Protein AF-A0A1Y1ZK91-F1 (afdb_monomer)

Radius of gyration: 21.23 Å; Cα contacts (8 Å, |Δi|>4): 155; chains: 1; bounding box: 39×36×57 Å

Sequence (149 aa):
MVLDCEYLDNILIPFDLIYYNNEDLRHKSYSDRINILNAINFEDFNNKIIKKNITKCSTFSDLQNFIISFNKFDNPSIPNDGIIITNGQSSYYDNIKVYKIKTRNTVDLRFNGRYFYARDHLIKKSTVNLPFSEYKEVCLHHHKHKNFI

Organism: NCBI:txid1754190

Solvent-accessible surface area (backbone atoms only — not comparable to full-atom values): 9348 Å² total; per-residue (Å²): 118,40,70,41,65,48,80,54,98,86,26,35,31,43,80,47,44,45,30,50,95,96,40,79,37,43,79,43,32,40,47,58,31,47,54,55,57,70,70,54,73,50,73,84,47,74,71,41,36,45,85,54,92,79,77,92,61,92,47,70,65,48,48,51,51,53,55,53,52,49,72,74,63,66,62,90,83,67,91,77,85,58,50,79,49,68,46,52,78,32,38,68,81,46,61,90,50,52,45,78,48,60,97,74,77,75,50,81,44,79,54,97,93,41,79,41,82,44,54,99,55,83,84,52,70,91,82,44,103,61,58,73,69,59,47,53,51,53,53,53,53,51,56,61,61,59,75,77,113

Mean predicted aligned error: 11.76 Å

Structure (mmCIF, N/CA/C/O backbone):
data_AF-A0A1Y1ZK91-F1
#
_entry.id   AF-A0A1Y1ZK91-F1
#
loop_
_atom_site.group_PDB
_atom_site.id
_atom_site.type_symbol
_atom_site.label_atom_id
_atom_site.label_alt_id
_atom_site.label_comp_id
_atom_site.label_asym_id
_atom_site.label_entity_id
_atom_site.label_seq_id
_atom_site.pdbx_PDB_ins_code
_atom_site.Cartn_x
_atom_site.Cartn_y
_atom_site.Cartn_z
_atom_site.occupancy
_atom_site.B_iso_or_equiv
_atom_site.auth_seq_id
_atom_site.auth_comp_id
_atom_site.auth_asym_id
_atom_site.auth_atom_id
_atom_site.pdbx_PDB_model_num
ATOM 1 N N . MET A 1 1 ? -15.631 -2.149 9.829 1.00 93.00 1 MET A N 1
ATOM 2 C CA . MET A 1 1 ? -14.298 -1.656 9.428 1.00 93.00 1 MET A CA 1
ATOM 3 C C . MET A 1 1 ? -14.095 -1.965 7.956 1.00 93.00 1 MET A C 1
ATOM 5 O O . MET A 1 1 ? -14.512 -3.036 7.535 1.00 93.00 1 MET A O 1
ATOM 9 N N . VAL A 1 2 ? -13.485 -1.058 7.196 1.00 96.44 2 VAL A N 1
ATOM 10 C CA . VAL A 1 2 ? -13.0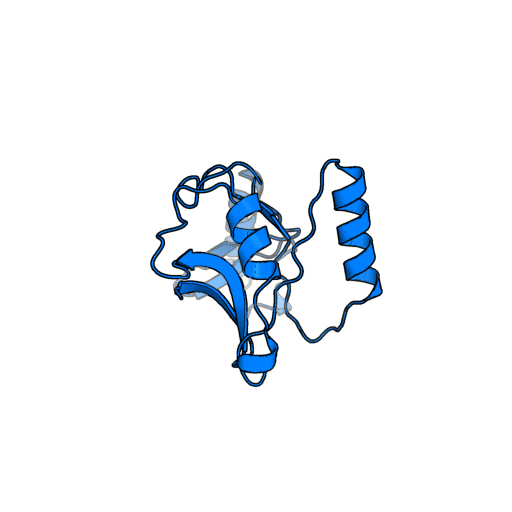95 -1.275 5.795 1.00 96.44 2 VAL A CA 1
ATOM 11 C C . VAL A 1 2 ? -11.611 -0.946 5.662 1.00 96.44 2 VAL A C 1
ATOM 13 O O . VAL A 1 2 ? -11.203 0.168 5.992 1.00 96.44 2 VAL A O 1
ATOM 16 N N . LEU A 1 3 ? -10.825 -1.923 5.217 1.00 96.00 3 LEU A N 1
ATOM 17 C CA . LEU A 1 3 ? -9.374 -1.840 5.049 1.00 96.00 3 LEU A CA 1
ATOM 18 C C . LEU A 1 3 ? -9.019 -1.855 3.563 1.00 96.00 3 LEU A C 1
ATOM 20 O O . LEU A 1 3 ? -9.691 -2.535 2.786 1.00 96.00 3 LEU A O 1
ATOM 24 N N . ASP A 1 4 ? -7.949 -1.155 3.203 1.00 95.38 4 ASP A N 1
ATOM 25 C CA . ASP A 1 4 ? -7.288 -1.319 1.910 1.00 95.38 4 ASP A CA 1
ATOM 26 C C . ASP A 1 4 ? -6.057 -2.212 2.099 1.00 95.38 4 ASP A C 1
ATOM 28 O O . ASP A 1 4 ? -5.215 -1.940 2.963 1.00 95.38 4 ASP A O 1
ATOM 32 N N . CYS A 1 5 ? -5.995 -3.318 1.357 1.00 95.00 5 CYS A N 1
ATOM 33 C CA . CYS A 1 5 ? -5.117 -4.445 1.661 1.00 95.00 5 CYS A CA 1
ATOM 34 C C . CYS A 1 5 ? -4.402 -4.989 0.433 1.00 95.00 5 CYS A C 1
ATOM 36 O O . CYS A 1 5 ? -4.944 -5.064 -0.666 1.00 95.00 5 CYS A O 1
ATOM 38 N N . GLU A 1 6 ? -3.200 -5.493 0.681 1.00 92.75 6 GLU A N 1
ATOM 39 C CA . GLU A 1 6 ? -2.526 -6.440 -0.192 1.00 92.75 6 GLU A CA 1
ATOM 40 C C . GLU A 1 6 ? -2.870 -7.862 0.268 1.00 92.75 6 GLU A C 1
ATOM 42 O O . GLU A 1 6 ? -3.001 -8.111 1.467 1.00 92.75 6 GLU A O 1
ATOM 47 N N . TYR A 1 7 ? -3.055 -8.788 -0.670 1.00 91.88 7 TYR A N 1
ATOM 48 C CA . TYR A 1 7 ? -3.336 -10.190 -0.363 1.00 91.88 7 TYR A CA 1
ATOM 49 C C . TYR A 1 7 ? -2.148 -11.052 -0.773 1.00 91.88 7 TYR A C 1
ATOM 51 O O . TYR A 1 7 ? -1.782 -11.076 -1.948 1.00 91.88 7 TYR A O 1
ATOM 59 N N . LEU A 1 8 ? -1.564 -11.758 0.191 1.00 87.81 8 LEU A N 1
ATOM 60 C CA . LEU A 1 8 ? -0.401 -12.617 -0.010 1.00 87.81 8 LEU A CA 1
ATOM 61 C C . LEU A 1 8 ? -0.562 -13.888 0.824 1.00 87.81 8 LEU A C 1
ATOM 63 O O . LEU A 1 8 ? -0.806 -13.801 2.020 1.00 87.81 8 LEU A O 1
ATOM 67 N N . ASP A 1 9 ? -0.436 -15.060 0.201 1.00 87.38 9 ASP A N 1
ATOM 68 C CA . ASP A 1 9 ? -0.419 -16.366 0.882 1.00 87.38 9 ASP A CA 1
ATOM 69 C C . ASP A 1 9 ? -1.555 -16.583 1.902 1.00 87.38 9 ASP A C 1
ATOM 71 O O . ASP A 1 9 ? -1.353 -17.088 3.004 1.00 87.38 9 ASP A O 1
ATOM 75 N N . ASN A 1 10 ? -2.786 -16.220 1.521 1.00 87.69 10 ASN A N 1
ATOM 76 C CA . ASN A 1 10 ? -3.987 -16.278 2.370 1.00 87.69 10 ASN A CA 1
ATOM 77 C C . ASN A 1 10 ? -3.999 -15.320 3.571 1.00 87.69 10 ASN A C 1
ATOM 79 O O . ASN A 1 10 ? -4.822 -15.472 4.477 1.00 87.69 10 ASN A O 1
ATOM 83 N N . ILE A 1 11 ? -3.136 -14.307 3.549 1.00 90.31 11 ILE A N 1
ATOM 84 C CA . ILE A 1 11 ? -3.025 -13.263 4.562 1.00 90.31 11 ILE A CA 1
ATOM 85 C C . ILE A 1 11 ? -3.355 -11.913 3.921 1.00 90.31 11 ILE A C 1
ATOM 87 O O . ILE A 1 11 ? -2.890 -11.579 2.830 1.00 90.31 11 ILE A O 1
ATOM 91 N N . LEU A 1 12 ? -4.166 -11.116 4.617 1.00 93.56 12 LEU A N 1
ATOM 92 C CA . LEU A 1 12 ? -4.424 -9.722 4.272 1.00 93.56 12 LEU A CA 1
ATOM 93 C C . LEU A 1 12 ? -3.429 -8.815 4.996 1.00 93.56 12 LEU A C 1
ATOM 95 O O . LEU A 1 12 ? -3.280 -8.881 6.215 1.00 93.56 12 LEU A O 1
ATOM 99 N N . ILE A 1 13 ? -2.781 -7.933 4.248 1.00 93.00 13 ILE A N 1
ATOM 100 C CA . ILE A 1 13 ? -1.787 -6.991 4.752 1.00 93.00 13 ILE A CA 1
ATOM 101 C C . ILE A 1 13 ? -2.316 -5.571 4.499 1.00 93.00 13 ILE A C 1
ATOM 103 O O . ILE A 1 13 ? -2.129 -5.039 3.398 1.00 93.00 13 ILE A O 1
ATOM 107 N N . PRO A 1 14 ? -3.019 -4.951 5.468 1.00 95.50 14 PRO A N 1
ATOM 108 C CA . PRO A 1 14 ? -3.595 -3.629 5.285 1.00 95.50 14 PRO A CA 1
ATOM 109 C C . PRO A 1 14 ? -2.520 -2.552 5.222 1.00 95.50 14 PRO A C 1
ATOM 111 O O . PRO A 1 14 ? -1.597 -2.523 6.039 1.00 95.50 14 PRO A O 1
ATOM 114 N N . PHE A 1 15 ? -2.677 -1.641 4.268 1.00 94.62 15 PHE A N 1
ATOM 115 C CA . PHE A 1 15 ? -1.814 -0.475 4.086 1.00 94.62 15 PHE A CA 1
ATOM 116 C C . PHE A 1 15 ? -2.557 0.863 4.191 1.00 94.62 15 PHE A C 1
ATOM 118 O O . PHE A 1 15 ? -1.902 1.907 4.197 1.00 94.62 15 PHE A O 1
ATOM 125 N N . ASP A 1 16 ? -3.890 0.839 4.295 1.00 95.69 16 ASP A N 1
ATOM 126 C CA . ASP A 1 16 ? -4.730 1.997 4.604 1.00 95.69 16 ASP A CA 1
ATOM 127 C C . ASP A 1 16 ? -6.042 1.565 5.299 1.00 95.69 16 ASP A C 1
ATOM 129 O O . ASP A 1 16 ? -6.417 0.388 5.304 1.00 95.69 16 ASP A O 1
ATOM 133 N N . LEU A 1 17 ? -6.749 2.525 5.896 1.00 96.06 17 LEU A N 1
ATOM 134 C CA . LEU A 1 17 ? -7.998 2.337 6.631 1.00 96.06 17 LEU A CA 1
ATOM 135 C C . LEU A 1 17 ? -9.061 3.317 6.121 1.00 96.06 17 LEU A C 1
ATOM 137 O O . LEU A 1 17 ? -8.961 4.524 6.320 1.00 96.06 17 LEU A O 1
ATOM 141 N N . ILE A 1 18 ? -10.112 2.788 5.495 1.00 97.12 18 ILE A N 1
ATOM 142 C CA . ILE A 1 18 ? -11.147 3.576 4.809 1.00 97.12 18 ILE A CA 1
ATOM 143 C C . ILE A 1 18 ? -12.284 3.957 5.761 1.00 97.12 18 ILE A C 1
ATOM 145 O O . ILE A 1 18 ? -12.787 5.077 5.718 1.00 97.12 18 ILE A O 1
ATOM 149 N N . TYR A 1 19 ? -12.707 3.024 6.615 1.00 97.44 19 TYR A N 1
ATOM 150 C CA . TYR A 1 19 ? -13.866 3.206 7.489 1.00 97.44 19 TYR A CA 1
ATOM 151 C C . TYR A 1 19 ? -13.672 2.468 8.809 1.00 97.44 19 TYR A C 1
ATOM 153 O O . TYR A 1 19 ? -13.356 1.271 8.818 1.00 97.44 19 TYR A O 1
ATOM 161 N N . TYR A 1 20 ? -13.918 3.141 9.927 1.00 96.44 20 TYR A N 1
ATOM 162 C CA . TYR A 1 20 ? -13.747 2.574 11.264 1.00 96.44 20 TYR A CA 1
ATOM 163 C C . TYR A 1 20 ? -14.703 3.235 12.256 1.00 96.44 20 TYR A C 1
ATOM 165 O O . TYR A 1 20 ? -14.952 4.427 12.149 1.00 96.44 20 TYR A O 1
ATOM 173 N N . ASN A 1 21 ? -15.255 2.470 13.206 1.00 94.06 21 ASN A N 1
ATOM 174 C CA . ASN A 1 21 ? -16.150 2.975 14.262 1.00 94.06 21 ASN A CA 1
ATOM 175 C C . ASN A 1 21 ? -17.251 3.939 13.783 1.00 94.06 21 ASN A C 1
ATOM 177 O O . ASN A 1 21 ? -17.470 4.998 14.360 1.00 94.06 21 ASN A O 1
ATOM 181 N N . ASN A 1 22 ? -17.966 3.541 12.732 1.00 94.94 22 ASN A N 1
ATOM 182 C CA . ASN A 1 22 ? -19.040 4.314 12.106 1.00 94.94 22 ASN A CA 1
ATOM 183 C C . ASN A 1 22 ? -18.617 5.648 11.453 1.00 94.94 22 ASN A C 1
ATOM 185 O O . ASN A 1 22 ? -19.473 6.455 11.096 1.00 94.94 22 ASN A O 1
ATOM 189 N N . GLU A 1 23 ? -17.318 5.864 11.246 1.00 96.56 23 GLU A N 1
ATOM 190 C CA . GLU A 1 23 ? -16.754 7.061 10.624 1.00 96.56 23 GLU A CA 1
ATOM 191 C C . GLU A 1 23 ? -16.092 6.721 9.277 1.00 96.56 23 GLU A C 1
ATOM 193 O O . GLU A 1 23 ? -15.300 5.780 9.170 1.00 96.56 23 GLU A O 1
ATOM 198 N N . ASP A 1 24 ? -16.399 7.511 8.243 1.00 97.25 24 ASP A N 1
ATOM 199 C CA . ASP A 1 24 ? -15.658 7.509 6.977 1.00 97.25 24 ASP A CA 1
ATOM 200 C C . ASP A 1 24 ? -14.358 8.290 7.148 1.00 97.25 24 ASP A C 1
ATOM 202 O O . ASP A 1 24 ? -14.379 9.495 7.381 1.00 97.25 24 ASP A O 1
ATOM 206 N N . LEU A 1 25 ? -13.221 7.614 7.008 1.00 97.44 25 LEU A N 1
ATOM 207 C CA . LEU A 1 25 ? -11.906 8.178 7.284 1.00 97.44 25 LEU A CA 1
ATOM 208 C C . LEU A 1 25 ? -11.211 8.730 6.038 1.00 97.44 25 LEU A C 1
ATOM 210 O O . LEU A 1 25 ? -10.156 9.348 6.170 1.00 97.44 25 LEU A O 1
ATOM 214 N N . ARG A 1 26 ? -11.781 8.573 4.835 1.00 96.38 26 ARG A N 1
ATOM 215 C CA . ARG A 1 26 ? -11.125 8.940 3.561 1.00 96.38 26 ARG A CA 1
ATOM 216 C C . ARG A 1 26 ? -10.728 10.412 3.457 1.00 96.38 26 ARG A C 1
ATOM 218 O O . ARG A 1 26 ? -9.814 10.748 2.706 1.00 96.38 26 ARG A O 1
ATOM 225 N N . HIS A 1 27 ? -11.404 11.278 4.209 1.00 94.69 27 HIS A N 1
ATOM 226 C CA . HIS A 1 27 ? -11.130 12.711 4.279 1.00 94.69 27 HIS A CA 1
ATOM 227 C C . HIS A 1 27 ? -9.980 13.075 5.238 1.00 94.69 27 HIS A C 1
ATOM 229 O O . HIS A 1 27 ? -9.421 14.163 5.115 1.00 94.69 27 HIS A O 1
ATOM 235 N N . LYS A 1 28 ? -9.618 12.195 6.184 1.00 96.38 28 LYS A N 1
ATOM 236 C CA . LYS A 1 28 ? -8.509 12.426 7.124 1.00 96.38 28 LYS A CA 1
ATOM 237 C C . LYS A 1 28 ? -7.162 12.284 6.431 1.00 96.38 28 LYS A C 1
ATOM 239 O O . LYS A 1 28 ? -7.071 11.675 5.365 1.00 96.38 28 LYS A O 1
ATOM 244 N N . SER A 1 29 ? -6.104 12.795 7.055 1.00 96.50 29 SER A N 1
ATOM 245 C CA . SER A 1 29 ? -4.744 12.619 6.544 1.00 96.50 29 SER A CA 1
ATOM 246 C C . SER A 1 29 ? -4.318 11.146 6.585 1.00 96.50 29 SER A C 1
ATOM 248 O O . SER A 1 29 ? -4.770 10.386 7.443 1.00 96.50 29 SER A O 1
ATOM 250 N N . TYR A 1 30 ? -3.425 10.728 5.684 1.00 96.25 30 TYR A N 1
ATOM 251 C CA . TYR A 1 30 ? -2.859 9.375 5.701 1.00 96.25 30 TYR A CA 1
ATOM 252 C C . TYR A 1 30 ? -2.235 9.051 7.063 1.00 96.25 30 TYR A C 1
ATOM 254 O O . TYR A 1 30 ? -2.454 7.970 7.598 1.00 96.25 30 TYR A O 1
ATOM 262 N N . SER A 1 31 ? -1.540 10.012 7.678 1.00 95.56 31 SER A N 1
ATOM 263 C CA . SER A 1 31 ? -0.956 9.842 9.014 1.00 95.56 31 SER A CA 1
ATOM 264 C C . SER A 1 31 ? -2.014 9.505 10.063 1.00 95.56 31 SER A C 1
ATOM 266 O O . SER A 1 31 ? -1.795 8.601 10.863 1.00 95.56 31 SER A O 1
ATOM 268 N N . ASP A 1 32 ? -3.170 10.175 10.045 1.00 96.62 32 ASP A N 1
ATOM 269 C CA . ASP A 1 32 ? -4.258 9.890 10.987 1.00 96.62 32 ASP A CA 1
ATOM 270 C C . ASP A 1 32 ? -4.834 8.491 10.765 1.00 96.62 32 ASP A C 1
ATOM 272 O O . ASP A 1 32 ? -5.011 7.737 11.723 1.00 96.62 32 ASP A O 1
ATOM 276 N N . ARG A 1 33 ? -5.078 8.110 9.503 1.00 96.44 33 ARG A N 1
ATOM 277 C CA . ARG A 1 33 ? -5.600 6.776 9.158 1.00 96.44 33 ARG A CA 1
ATOM 278 C C . ARG A 1 33 ? -4.635 5.674 9.592 1.00 96.44 33 ARG A C 1
ATOM 280 O O . ARG A 1 33 ? -5.064 4.691 10.193 1.00 96.44 33 ARG A O 1
ATOM 287 N N . ILE A 1 34 ? -3.332 5.868 9.378 1.00 96.19 34 ILE A N 1
ATOM 288 C CA . ILE A 1 34 ? -2.289 4.932 9.815 1.00 96.19 34 ILE A CA 1
ATOM 289 C C . ILE A 1 34 ? -2.143 4.897 11.337 1.00 96.19 34 ILE A C 1
ATOM 291 O O . ILE A 1 34 ? -1.948 3.819 11.894 1.00 96.19 34 ILE A O 1
ATOM 295 N N . ASN A 1 35 ? -2.281 6.023 12.036 1.00 95.62 35 ASN A N 1
ATOM 296 C CA . ASN A 1 35 ? -2.275 6.037 13.500 1.00 95.62 35 ASN A CA 1
ATOM 297 C C . ASN A 1 35 ? -3.433 5.211 14.074 1.00 95.62 35 ASN A C 1
ATOM 299 O O . ASN A 1 35 ? -3.216 4.417 14.988 1.00 95.62 35 ASN A O 1
ATOM 303 N N . ILE A 1 36 ? -4.636 5.341 13.503 1.00 95.69 36 ILE A N 1
ATOM 304 C CA . ILE A 1 36 ? -5.797 4.530 13.894 1.00 95.69 36 ILE A CA 1
ATOM 305 C C . ILE A 1 36 ? -5.543 3.055 13.568 1.00 95.69 36 ILE A C 1
ATOM 307 O 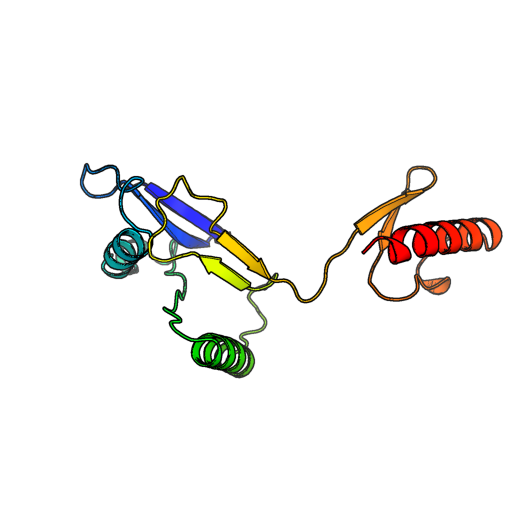O . ILE A 1 36 ? -5.699 2.209 14.443 1.00 95.69 36 ILE A O 1
ATOM 311 N N . LEU A 1 37 ? -5.092 2.743 12.346 1.00 95.19 37 LEU A N 1
ATOM 312 C CA . LEU A 1 37 ? -4.757 1.377 11.928 1.00 95.19 37 LEU A CA 1
ATOM 313 C C . LEU A 1 37 ? -3.731 0.731 12.870 1.00 95.19 37 LEU A C 1
ATOM 315 O O . LEU A 1 37 ? -3.867 -0.430 13.241 1.00 95.19 37 LEU A O 1
ATOM 319 N N . ASN A 1 38 ? -2.722 1.492 13.295 1.00 93.69 38 ASN A N 1
ATOM 320 C CA . ASN A 1 38 ? -1.669 1.025 14.189 1.00 93.69 38 ASN A CA 1
ATOM 321 C C . ASN A 1 38 ? -2.158 0.683 15.599 1.00 93.69 38 ASN A C 1
ATOM 323 O O . ASN A 1 38 ? -1.465 -0.087 16.267 1.00 93.69 38 ASN A O 1
ATOM 327 N N . ALA A 1 39 ? -3.290 1.249 16.024 1.00 93.94 39 ALA A N 1
ATOM 328 C CA . ALA A 1 39 ? -3.904 1.030 17.329 1.00 93.94 39 ALA A CA 1
ATOM 329 C C . ALA A 1 39 ? -4.882 -0.160 17.355 1.00 93.94 39 ALA A C 1
ATOM 331 O O . ALA A 1 39 ? -5.362 -0.526 18.426 1.00 93.94 39 ALA A O 1
ATOM 332 N N . ILE A 1 40 ? -5.189 -0.765 16.203 1.00 93.12 40 ILE A N 1
ATOM 333 C CA . ILE A 1 40 ? -6.045 -1.954 16.123 1.00 93.12 40 ILE A CA 1
ATOM 334 C C . ILE A 1 40 ? -5.296 -3.168 16.687 1.00 93.12 40 ILE A C 1
ATOM 336 O O . ILE A 1 40 ? -4.124 -3.382 16.366 1.00 93.12 40 ILE A O 1
ATOM 340 N N . ASN A 1 41 ? -5.980 -3.987 17.493 1.00 92.75 41 ASN A N 1
ATOM 341 C CA . ASN A 1 41 ? -5.439 -5.265 17.944 1.00 92.75 41 ASN A CA 1
ATOM 342 C C . ASN A 1 41 ? -5.506 -6.298 16.811 1.00 92.75 41 ASN A C 1
ATOM 344 O O . ASN A 1 41 ? -6.574 -6.812 16.485 1.00 92.75 41 ASN A O 1
ATOM 348 N N . PHE A 1 42 ? -4.364 -6.601 16.193 1.00 90.44 42 PHE A N 1
ATOM 349 C CA . PHE A 1 42 ? -4.324 -7.550 15.079 1.00 90.44 42 PHE A CA 1
ATOM 350 C C . PHE A 1 42 ? -4.472 -9.018 15.515 1.00 90.44 42 PHE A C 1
ATOM 352 O O . PHE A 1 42 ? -4.793 -9.867 14.682 1.00 90.44 42 PHE A O 1
ATOM 359 N N . GLU A 1 43 ? -4.289 -9.320 16.803 1.00 90.19 43 GLU A N 1
ATOM 360 C CA . GLU A 1 43 ? -4.453 -10.676 17.342 1.00 90.19 43 GLU A CA 1
ATOM 361 C C . GLU A 1 43 ? -5.899 -11.177 17.203 1.00 90.19 43 GLU A C 1
ATOM 363 O O . GLU A 1 43 ? -6.122 -12.359 16.933 1.00 90.19 43 GLU A O 1
ATOM 368 N N . ASP A 1 44 ? -6.875 -10.264 17.245 1.00 91.62 44 ASP A N 1
ATOM 369 C CA . ASP A 1 44 ? -8.306 -10.568 17.113 1.00 91.62 44 ASP A CA 1
ATOM 370 C C . ASP A 1 44 ? -8.665 -11.179 15.740 1.00 91.62 44 ASP A C 1
ATOM 372 O O . ASP A 1 44 ? -9.729 -11.780 15.573 1.00 91.62 44 ASP A O 1
ATOM 376 N N . PHE A 1 45 ? -7.780 -11.064 14.740 1.00 90.00 45 PHE A N 1
ATOM 377 C CA . PHE A 1 45 ? -8.000 -11.593 13.390 1.00 90.00 45 PHE A CA 1
ATOM 378 C C . PHE A 1 45 ? -7.438 -13.003 13.164 1.00 90.00 45 PHE A C 1
ATOM 380 O O . PHE A 1 45 ? -7.424 -13.465 12.018 1.00 90.00 45 PHE A O 1
ATOM 387 N N . ASN A 1 46 ? -6.989 -13.712 14.209 1.00 89.25 46 ASN A N 1
ATOM 388 C CA . ASN A 1 46 ? -6.492 -15.094 14.115 1.00 89.25 46 ASN A CA 1
ATOM 389 C C . ASN A 1 46 ? -5.445 -15.284 12.996 1.00 89.25 46 ASN A C 1
ATOM 391 O O . ASN A 1 46 ? -5.538 -16.220 12.200 1.00 89.25 46 ASN A O 1
ATOM 395 N N . ASN A 1 47 ? -4.483 -14.361 12.890 1.00 84.69 47 ASN A N 1
ATOM 396 C CA . ASN A 1 47 ? -3.417 -14.344 11.874 1.00 84.69 47 ASN A CA 1
ATOM 397 C C . ASN A 1 47 ? -3.876 -14.232 10.405 1.00 84.69 47 ASN A C 1
ATOM 399 O O . ASN A 1 47 ? -3.045 -14.301 9.503 1.00 84.69 47 ASN A O 1
ATOM 403 N N . LYS A 1 48 ? -5.172 -14.022 10.129 1.00 90.62 48 LYS A N 1
ATOM 404 C CA . LYS A 1 48 ? -5.672 -13.791 8.759 1.00 90.62 48 LYS A CA 1
ATOM 405 C C . LYS A 1 48 ? -5.376 -12.384 8.248 1.00 90.62 48 LYS A C 1
ATOM 407 O O . LYS A 1 48 ? -5.394 -12.152 7.041 1.00 90.62 48 LYS A O 1
ATOM 412 N N . ILE A 1 49 ? -5.138 -11.447 9.164 1.00 92.44 49 ILE A N 1
ATOM 413 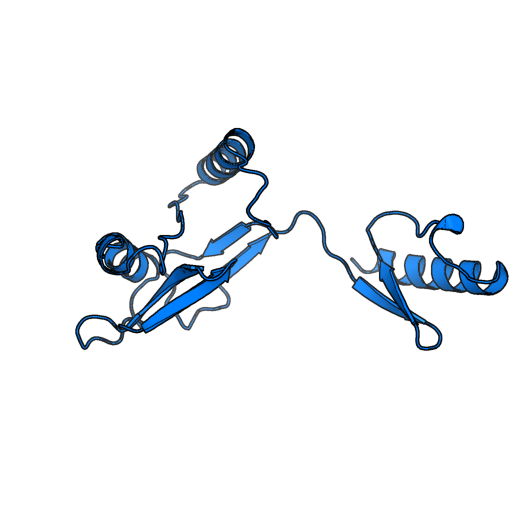C CA . ILE A 1 49 ? -4.758 -10.071 8.862 1.00 92.44 49 ILE A CA 1
ATOM 414 C C . ILE A 1 49 ? -3.475 -9.766 9.631 1.00 92.44 49 ILE A C 1
ATOM 416 O O . ILE A 1 49 ? -3.455 -9.884 10.854 1.00 92.44 49 ILE A O 1
ATOM 420 N N . ILE A 1 50 ? -2.414 -9.376 8.925 1.00 89.56 50 ILE A N 1
ATOM 421 C CA . ILE A 1 50 ? -1.118 -9.035 9.522 1.00 89.56 50 ILE A CA 1
ATOM 422 C C . ILE A 1 50 ? -0.785 -7.583 9.220 1.00 89.56 50 ILE A C 1
ATOM 424 O O . ILE A 1 50 ? -0.810 -7.142 8.075 1.00 89.56 50 ILE A O 1
ATOM 428 N N . LYS A 1 51 ? -0.419 -6.842 10.263 1.00 87.62 51 LYS A N 1
ATOM 429 C CA . LYS A 1 51 ? -0.037 -5.435 10.177 1.00 87.62 51 LYS A CA 1
ATOM 430 C C . LYS A 1 51 ? 1.133 -5.217 9.208 1.00 87.62 51 LYS A C 1
ATOM 432 O O . LYS A 1 51 ? 2.207 -5.792 9.386 1.00 87.62 51 LYS A O 1
ATOM 437 N N . LYS A 1 52 ? 0.959 -4.324 8.226 1.00 89.19 52 LYS A N 1
ATOM 438 C CA . LYS A 1 52 ? 2.062 -3.875 7.365 1.00 89.19 52 LYS A CA 1
ATOM 439 C C . LYS A 1 52 ? 3.048 -3.029 8.168 1.00 89.19 52 LYS A C 1
ATOM 441 O O . LYS A 1 52 ? 2.648 -2.163 8.944 1.00 89.19 52 LYS A O 1
ATOM 446 N N . ASN A 1 53 ? 4.342 -3.241 7.945 1.00 85.62 53 ASN A N 1
ATOM 447 C CA . ASN A 1 53 ? 5.373 -2.386 8.522 1.00 85.62 53 ASN A CA 1
ATOM 448 C C . ASN A 1 53 ? 5.450 -1.062 7.744 1.00 85.62 53 ASN A C 1
ATOM 450 O O . ASN A 1 53 ? 6.074 -0.986 6.686 1.00 85.62 53 ASN A O 1
ATOM 454 N N . ILE A 1 54 ? 4.781 -0.031 8.260 1.00 89.25 54 ILE A N 1
ATOM 455 C CA . ILE A 1 54 ? 4.777 1.324 7.702 1.00 89.25 54 ILE A CA 1
ATOM 456 C C . ILE A 1 54 ? 5.630 2.201 8.614 1.00 89.25 54 ILE A C 1
ATOM 458 O O . ILE A 1 54 ? 5.327 2.362 9.794 1.00 89.25 54 ILE A O 1
ATOM 462 N N . THR A 1 55 ? 6.699 2.776 8.067 1.00 87.69 55 THR A N 1
ATOM 463 C CA . THR A 1 55 ? 7.615 3.647 8.811 1.00 87.69 55 THR A CA 1
ATOM 464 C C . THR A 1 55 ? 7.479 5.086 8.336 1.00 87.69 55 THR A C 1
ATOM 466 O O . THR A 1 55 ? 7.468 5.362 7.138 1.00 87.69 55 THR A O 1
ATOM 469 N N . LYS A 1 56 ? 7.390 6.023 9.284 1.00 89.06 56 LYS A N 1
ATOM 470 C CA . LYS A 1 56 ? 7.451 7.454 8.983 1.00 89.06 56 LYS A CA 1
ATOM 471 C C . LYS A 1 56 ? 8.889 7.829 8.625 1.00 89.06 56 LYS A C 1
ATOM 473 O O . LYS A 1 56 ? 9.781 7.697 9.457 1.00 89.06 56 LYS A O 1
ATOM 478 N N . CYS A 1 57 ? 9.088 8.368 7.428 1.00 87.94 57 CYS A N 1
ATOM 479 C CA . CYS A 1 57 ? 10.359 8.945 6.995 1.00 87.94 57 CYS A CA 1
ATOM 480 C C . CYS A 1 57 ? 10.193 10.461 6.865 1.00 87.94 57 CYS A C 1
ATOM 482 O O . CYS A 1 57 ? 9.291 10.920 6.165 1.00 87.94 57 CYS A O 1
ATOM 484 N N . SER A 1 58 ? 11.036 11.238 7.548 1.00 87.31 58 SER A N 1
ATOM 485 C CA . SER A 1 58 ? 11.016 12.710 7.466 1.00 87.31 58 SER A CA 1
ATOM 486 C C . SER A 1 58 ? 12.155 13.240 6.596 1.00 87.31 58 SER A C 1
ATOM 488 O O . SER A 1 58 ? 12.082 14.353 6.083 1.00 87.31 58 SER A O 1
ATOM 490 N N . THR A 1 59 ? 13.203 12.438 6.417 1.00 85.94 59 THR A N 1
ATOM 491 C CA . THR A 1 59 ? 14.385 12.773 5.628 1.00 85.94 59 THR A CA 1
ATOM 492 C C . THR A 1 59 ? 14.730 11.665 4.637 1.00 85.94 59 THR A C 1
ATOM 494 O O . THR A 1 59 ? 14.298 10.518 4.764 1.00 85.94 59 THR A O 1
ATOM 497 N N . PHE A 1 60 ? 15.565 11.998 3.652 1.00 82.00 60 PHE A N 1
ATOM 498 C CA . PHE A 1 60 ? 16.131 10.999 2.746 1.00 82.00 60 PHE A CA 1
ATOM 499 C C . PHE A 1 60 ? 16.999 9.966 3.486 1.00 82.00 60 PHE A C 1
ATOM 501 O O . PHE A 1 60 ? 16.966 8.788 3.146 1.00 82.00 60 PHE A O 1
ATOM 508 N N . SER A 1 61 ? 17.712 10.382 4.537 1.00 85.88 61 SER A N 1
ATOM 509 C CA . SER A 1 61 ? 18.506 9.473 5.375 1.00 85.88 61 SER A CA 1
ATOM 510 C C . SER A 1 61 ? 17.623 8.424 6.064 1.00 85.88 61 SER A C 1
ATOM 512 O O . SER A 1 61 ? 17.960 7.242 6.069 1.00 85.88 61 SER A O 1
ATOM 514 N N . ASP A 1 62 ? 16.442 8.818 6.557 1.00 85.88 62 ASP A N 1
ATOM 515 C CA . ASP A 1 62 ? 15.477 7.879 7.152 1.00 85.88 62 ASP A CA 1
ATOM 516 C C . ASP A 1 62 ? 15.039 6.815 6.140 1.00 85.88 62 ASP A C 1
ATOM 518 O O . ASP A 1 62 ? 14.975 5.631 6.471 1.00 85.88 62 ASP A O 1
ATOM 522 N N . LEU A 1 63 ? 14.777 7.230 4.895 1.00 82.75 63 LEU A N 1
ATOM 523 C CA . LEU A 1 63 ? 14.425 6.319 3.808 1.00 82.75 63 LEU A CA 1
ATOM 524 C C . LEU A 1 63 ? 15.576 5.349 3.507 1.00 82.75 63 LEU A C 1
ATOM 526 O O . LEU A 1 63 ? 15.346 4.149 3.379 1.00 82.75 63 LEU A O 1
ATOM 530 N N . GLN A 1 64 ? 16.816 5.837 3.427 1.00 82.62 64 GLN A N 1
ATOM 531 C CA . GLN A 1 64 ? 17.983 4.979 3.199 1.00 82.62 64 GLN A CA 1
ATOM 532 C C . GLN A 1 64 ? 18.164 3.958 4.327 1.00 82.62 64 GLN A C 1
ATOM 534 O O . GLN A 1 64 ? 18.363 2.773 4.060 1.00 82.62 64 GLN A O 1
ATOM 539 N N . ASN A 1 65 ? 18.038 4.393 5.581 1.00 83.38 65 ASN A N 1
ATOM 540 C CA . ASN A 1 65 ? 18.157 3.522 6.748 1.00 83.38 65 ASN A CA 1
ATOM 541 C C . ASN A 1 65 ? 17.056 2.454 6.785 1.00 83.38 65 ASN A C 1
ATOM 543 O O . ASN A 1 65 ? 17.344 1.302 7.106 1.00 83.38 65 ASN A O 1
ATOM 547 N N . PHE A 1 66 ? 15.824 2.809 6.406 1.00 81.50 66 PHE A N 1
ATOM 548 C CA . PHE A 1 66 ? 14.714 1.867 6.255 1.00 81.50 66 PHE A CA 1
ATOM 549 C C . PHE A 1 66 ? 15.006 0.802 5.187 1.00 81.50 66 PHE A C 1
ATOM 551 O O . PHE A 1 66 ? 14.828 -0.387 5.424 1.00 81.50 66 PHE A O 1
ATOM 558 N N . ILE A 1 67 ? 15.525 1.196 4.024 1.00 77.44 67 ILE A N 1
ATOM 559 C CA . ILE A 1 67 ? 15.878 0.242 2.959 1.00 77.44 67 ILE A CA 1
ATOM 560 C C . ILE A 1 67 ? 16.996 -0.704 3.415 1.00 77.44 67 ILE A C 1
ATOM 562 O O . ILE A 1 67 ? 16.935 -1.912 3.188 1.00 77.44 67 ILE A O 1
ATOM 566 N N . ILE A 1 68 ? 18.023 -0.164 4.076 1.00 77.44 68 ILE A N 1
ATOM 567 C CA . ILE A 1 68 ? 19.153 -0.950 4.585 1.00 77.44 68 ILE A CA 1
ATOM 568 C C . ILE A 1 68 ? 18.698 -1.930 5.670 1.00 77.44 68 ILE A C 1
ATOM 570 O O . ILE A 1 68 ? 19.212 -3.047 5.722 1.00 77.44 68 ILE A O 1
ATOM 574 N N . SER A 1 69 ? 17.760 -1.536 6.537 1.00 74.56 69 SER A N 1
ATOM 575 C CA . SER A 1 69 ? 17.255 -2.426 7.582 1.00 74.56 69 SER A CA 1
ATOM 576 C C . SER A 1 69 ? 16.467 -3.594 6.992 1.00 74.56 69 SER A C 1
ATOM 578 O O . SER A 1 69 ? 16.685 -4.719 7.428 1.00 74.56 69 SER A O 1
ATOM 580 N N . PHE A 1 70 ? 15.663 -3.378 5.946 1.00 66.88 70 PHE A N 1
ATOM 581 C CA . PHE A 1 70 ? 14.982 -4.466 5.234 1.00 66.88 70 PHE A CA 1
ATOM 582 C C . PHE A 1 70 ? 15.968 -5.470 4.623 1.00 66.88 70 PHE A C 1
ATOM 584 O O . PHE A 1 70 ? 15.862 -6.657 4.910 1.00 66.88 70 PHE A O 1
ATOM 591 N N . ASN A 1 71 ? 17.007 -4.996 3.926 1.00 60.44 71 ASN A N 1
ATOM 592 C CA . ASN A 1 71 ? 18.040 -5.868 3.341 1.00 60.44 71 ASN A CA 1
ATOM 593 C C . ASN A 1 71 ? 18.841 -6.678 4.387 1.00 60.44 71 ASN A C 1
ATOM 595 O O . ASN A 1 71 ? 19.490 -7.662 4.042 1.00 60.44 71 ASN A O 1
ATOM 599 N N . LYS A 1 72 ? 18.854 -6.265 5.665 1.00 51.16 72 LYS A N 1
ATOM 600 C CA . LYS A 1 72 ? 19.511 -7.015 6.755 1.00 51.16 72 LYS A CA 1
ATOM 601 C C . LYS A 1 72 ? 18.626 -8.108 7.359 1.00 51.16 72 LYS A C 1
ATOM 603 O O . LYS A 1 72 ? 19.160 -9.019 7.986 1.00 51.16 72 LYS A O 1
ATOM 608 N N . PHE A 1 73 ? 17.309 -8.003 7.192 1.00 47.16 73 PHE A N 1
ATOM 609 C CA . PHE A 1 73 ? 16.311 -8.916 7.752 1.00 47.16 73 PHE A CA 1
ATOM 610 C C . PHE A 1 73 ? 15.556 -9.696 6.676 1.00 47.16 73 PHE A C 1
ATOM 612 O O . PHE A 1 73 ? 14.507 -10.251 6.997 1.00 47.16 73 PHE A O 1
ATOM 619 N N . ASP A 1 74 ? 16.058 -9.732 5.433 1.00 46.72 74 ASP A N 1
ATOM 620 C CA . ASP A 1 74 ? 15.432 -10.450 4.324 1.00 46.72 74 ASP A CA 1
ATOM 621 C C . ASP A 1 74 ? 15.058 -11.866 4.768 1.00 46.72 74 ASP A C 1
ATOM 623 O O . ASP A 1 74 ? 15.890 -12.768 4.870 1.00 46.72 74 ASP A O 1
ATOM 627 N N . ASN A 1 75 ? 13.769 -12.039 5.053 1.00 50.41 75 ASN A N 1
ATOM 628 C CA . ASN A 1 75 ? 13.123 -13.325 5.057 1.00 50.41 75 ASN A CA 1
ATOM 629 C C . ASN A 1 75 ? 12.772 -13.553 3.582 1.00 50.41 75 ASN A C 1
ATOM 631 O O . ASN A 1 75 ? 11.852 -12.900 3.081 1.00 50.41 75 ASN A O 1
ATOM 635 N N . PRO A 1 76 ? 13.516 -14.397 2.847 1.00 52.78 76 PRO A N 1
ATOM 636 C CA . PRO A 1 76 ? 13.424 -14.519 1.387 1.00 52.78 76 PRO A CA 1
ATOM 637 C C . PRO A 1 76 ? 12.057 -15.016 0.875 1.00 52.78 76 PRO A C 1
ATOM 639 O O . PRO A 1 76 ? 11.896 -15.250 -0.320 1.00 52.78 76 PRO A O 1
ATOM 642 N N . SER A 1 77 ? 11.076 -15.199 1.762 1.00 54.38 77 SER A N 1
ATOM 643 C CA . SER A 1 77 ? 9.752 -15.738 1.476 1.00 54.38 77 SER A CA 1
ATOM 644 C C . SER A 1 77 ? 8.721 -14.710 1.005 1.00 54.38 77 SER A C 1
ATOM 646 O O . SER A 1 77 ? 7.705 -15.131 0.469 1.00 54.38 77 SER A O 1
ATOM 648 N N . ILE A 1 78 ? 8.927 -13.398 1.193 1.00 64.12 78 ILE A N 1
ATOM 649 C CA . ILE A 1 78 ? 7.938 -12.372 0.806 1.00 64.12 78 ILE A CA 1
ATOM 650 C C . ILE A 1 78 ? 8.413 -11.652 -0.465 1.00 64.12 78 ILE A C 1
ATOM 652 O O . ILE A 1 78 ? 9.374 -10.881 -0.399 1.00 64.12 78 ILE A O 1
ATOM 656 N N . PRO A 1 79 ? 7.763 -11.864 -1.626 1.00 68.62 79 PRO A N 1
ATOM 657 C CA . PRO A 1 79 ? 8.107 -11.160 -2.855 1.00 68.62 79 PRO A CA 1
ATOM 658 C C . PRO A 1 79 ? 7.967 -9.644 -2.681 1.00 68.62 79 PRO A C 1
ATOM 660 O O . PRO A 1 79 ? 6.926 -9.154 -2.249 1.00 68.62 79 PRO A O 1
ATOM 663 N N . ASN A 1 80 ? 9.003 -8.890 -3.048 1.00 75.56 80 ASN A N 1
ATOM 664 C CA . ASN A 1 80 ? 8.998 -7.430 -3.012 1.00 75.56 80 ASN A CA 1
ATOM 665 C C . ASN A 1 80 ? 9.176 -6.861 -4.429 1.00 75.56 80 ASN A C 1
ATOM 667 O O . ASN A 1 80 ? 10.090 -7.243 -5.158 1.00 75.56 80 ASN A O 1
ATOM 671 N N . ASP A 1 81 ? 8.298 -5.933 -4.810 1.00 80.25 81 ASP A N 1
ATOM 672 C CA . ASP A 1 81 ? 8.273 -5.273 -6.124 1.00 80.25 81 ASP A CA 1
ATOM 673 C C . ASP A 1 81 ? 8.541 -3.762 -5.988 1.00 80.25 81 ASP A C 1
ATOM 675 O O . ASP A 1 81 ? 7.912 -2.925 -6.643 1.00 80.25 81 ASP A O 1
ATOM 679 N N . GLY A 1 82 ? 9.456 -3.412 -5.081 1.00 85.19 82 GLY A N 1
ATOM 680 C CA . GLY A 1 82 ? 9.871 -2.049 -4.788 1.00 85.19 82 GLY A CA 1
ATOM 681 C C . GLY A 1 82 ? 9.299 -1.468 -3.492 1.00 85.19 82 GLY A C 1
ATOM 682 O O . GLY A 1 82 ? 8.891 -2.176 -2.572 1.00 85.19 82 GLY A O 1
ATOM 683 N N . ILE A 1 83 ? 9.296 -0.137 -3.422 1.00 86.00 83 ILE A N 1
ATOM 684 C CA . ILE A 1 83 ? 8.898 0.642 -2.243 1.00 86.00 83 ILE A CA 1
ATOM 685 C C . ILE A 1 83 ? 7.722 1.540 -2.611 1.00 86.00 83 ILE A C 1
ATOM 687 O O . ILE A 1 83 ? 7.706 2.136 -3.690 1.00 86.00 83 ILE A O 1
ATOM 691 N N . ILE A 1 84 ? 6.763 1.656 -1.695 1.00 90.31 84 ILE A N 1
ATOM 692 C CA . ILE A 1 84 ? 5.663 2.618 -1.777 1.00 90.31 84 ILE A CA 1
ATOM 693 C C . ILE A 1 84 ? 5.927 3.750 -0.785 1.00 90.31 84 ILE A C 1
ATOM 695 O O . ILE A 1 84 ? 6.202 3.494 0.386 1.00 90.31 84 ILE A O 1
ATOM 699 N N . ILE A 1 85 ? 5.840 4.993 -1.256 1.00 90.00 85 ILE A N 1
ATOM 700 C CA . ILE A 1 85 ? 5.961 6.207 -0.445 1.00 90.00 85 ILE A CA 1
ATOM 701 C C . ILE A 1 85 ? 4.654 6.980 -0.565 1.00 90.00 85 ILE A C 1
ATOM 703 O O . ILE A 1 85 ? 4.270 7.389 -1.659 1.00 90.00 85 ILE A O 1
ATOM 707 N N . THR A 1 86 ? 4.005 7.221 0.568 1.00 92.31 86 THR A N 1
ATOM 708 C CA . THR A 1 86 ? 2.744 7.965 0.637 1.00 92.31 86 THR A CA 1
ATOM 709 C C . THR A 1 86 ? 2.942 9.234 1.449 1.00 92.31 86 THR A C 1
ATOM 711 O O . THR A 1 86 ? 3.549 9.212 2.522 1.00 92.31 86 THR A O 1
ATOM 714 N N . ASN A 1 87 ? 2.427 10.360 0.956 1.00 92.56 87 ASN A N 1
ATOM 715 C CA . ASN A 1 87 ? 2.459 11.610 1.707 1.00 92.56 87 ASN A CA 1
ATOM 716 C C . ASN A 1 87 ? 1.557 11.523 2.950 1.00 92.56 87 ASN A C 1
ATOM 718 O O . ASN A 1 87 ? 0.345 11.370 2.844 1.00 92.56 87 ASN A O 1
ATOM 722 N N . GLY A 1 88 ? 2.134 11.713 4.137 1.00 92.56 88 GLY A N 1
ATOM 723 C CA . GLY A 1 88 ? 1.402 11.650 5.402 1.00 92.56 88 GLY A CA 1
ATOM 724 C C . GLY A 1 88 ? 0.234 12.638 5.540 1.00 92.56 88 GLY A C 1
ATOM 725 O O . GLY A 1 88 ? -0.638 12.401 6.369 1.00 92.56 88 GLY A O 1
ATOM 726 N N . GLN A 1 89 ? 0.198 13.719 4.759 1.00 94.38 89 GLN A N 1
ATOM 727 C CA . GLN A 1 89 ? -0.864 14.735 4.783 1.00 94.38 89 GLN A CA 1
ATOM 728 C C . GLN A 1 89 ? -1.944 14.508 3.716 1.00 94.38 89 GLN A C 1
ATOM 730 O O . GLN A 1 89 ? -2.885 15.291 3.619 1.00 94.38 89 GLN A O 1
ATOM 735 N N . SER A 1 90 ? -1.814 13.479 2.874 1.00 93.81 90 SER A N 1
ATOM 736 C CA . SER A 1 90 ? -2.756 13.249 1.781 1.00 93.81 90 SER A CA 1
ATOM 737 C C . SER A 1 90 ? -4.061 12.620 2.270 1.00 93.81 90 SER A C 1
ATOM 739 O O . SER A 1 90 ? -4.068 11.749 3.146 1.00 93.81 90 SER A O 1
ATOM 741 N N . SER A 1 91 ? -5.179 13.024 1.671 1.00 95.06 91 SER A N 1
ATOM 742 C CA . SER A 1 91 ? -6.437 12.283 1.816 1.00 95.06 91 SER A CA 1
ATOM 743 C C . SER A 1 91 ? -6.351 10.934 1.084 1.00 95.06 91 SER A C 1
ATOM 745 O O . SER A 1 91 ? -5.365 10.655 0.396 1.00 95.06 91 SER A O 1
ATOM 747 N N . TYR A 1 92 ? -7.361 10.074 1.225 1.00 93.44 92 TYR A N 1
ATOM 748 C CA . TYR A 1 92 ? -7.411 8.807 0.481 1.00 93.44 92 TYR A CA 1
ATOM 749 C C . TYR A 1 92 ? -7.592 9.025 -1.032 1.00 93.44 92 TYR A C 1
ATOM 751 O O . TYR A 1 92 ? -7.187 8.195 -1.833 1.00 93.44 92 TYR A O 1
ATOM 759 N N . TYR A 1 93 ? -8.163 10.162 -1.439 1.00 91.19 93 TYR A N 1
ATOM 760 C CA . TYR A 1 93 ? -8.421 10.477 -2.848 1.00 91.19 93 TYR A CA 1
ATOM 761 C C . TYR A 1 93 ? -7.194 11.041 -3.587 1.00 91.19 93 TYR A C 1
ATOM 763 O O . TYR A 1 93 ? -7.181 11.114 -4.816 1.00 91.19 93 TYR A O 1
ATOM 771 N N . ASP A 1 94 ? -6.151 11.436 -2.855 1.00 88.38 94 ASP A N 1
ATOM 772 C CA . ASP A 1 94 ? -4.964 12.119 -3.378 1.00 88.38 94 ASP A CA 1
ATOM 773 C C . ASP A 1 94 ? -3.931 11.143 -3.983 1.00 88.38 94 ASP A C 1
ATOM 775 O O . ASP A 1 94 ? -2.754 11.139 -3.610 1.00 88.38 94 ASP A O 1
ATOM 779 N N . ASN A 1 95 ? -4.340 10.332 -4.962 1.00 75.31 95 ASN A N 1
ATOM 780 C CA . ASN A 1 95 ? -3.490 9.293 -5.566 1.00 75.31 95 ASN A CA 1
ATOM 781 C C . ASN A 1 95 ? -2.190 9.832 -6.195 1.00 75.31 95 ASN A C 1
ATOM 783 O O . ASN A 1 95 ? -1.201 9.112 -6.292 1.00 75.31 95 ASN A O 1
ATOM 787 N N . ILE A 1 96 ? -2.153 11.114 -6.578 1.00 78.50 96 ILE A N 1
ATOM 788 C CA . ILE A 1 96 ? -0.955 11.778 -7.124 1.00 78.50 96 ILE A CA 1
ATOM 789 C C . ILE A 1 96 ? 0.180 11.949 -6.097 1.00 78.50 96 ILE A C 1
ATOM 791 O O . ILE A 1 96 ? 1.296 12.301 -6.473 1.00 78.50 96 ILE A O 1
ATOM 795 N N . LYS A 1 97 ? -0.097 11.731 -4.804 1.00 85.25 97 LYS A N 1
ATOM 796 C CA . LYS A 1 97 ? 0.872 11.826 -3.699 1.00 85.25 97 LYS A CA 1
ATOM 797 C C . LYS A 1 97 ? 1.338 10.451 -3.198 1.00 85.25 97 LYS A C 1
ATOM 799 O O . LYS A 1 97 ? 1.903 10.356 -2.104 1.00 85.25 97 LYS A O 1
ATOM 804 N N . VAL A 1 98 ? 1.082 9.406 -3.985 1.00 87.94 98 VAL A N 1
ATOM 805 C CA . VAL A 1 98 ? 1.552 8.039 -3.760 1.00 87.94 98 VAL A CA 1
ATOM 806 C C . VAL A 1 98 ? 2.570 7.703 -4.843 1.00 87.94 98 VAL A C 1
ATOM 808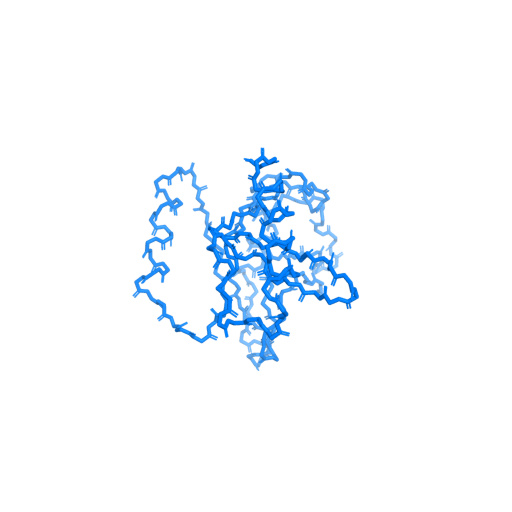 O O . VAL A 1 98 ? 2.279 7.778 -6.034 1.00 87.94 98 VAL A O 1
ATOM 811 N N . TYR A 1 99 ? 3.773 7.324 -4.431 1.00 88.06 99 TYR A N 1
ATOM 812 C CA . TYR A 1 99 ? 4.882 7.025 -5.328 1.00 88.06 99 TYR A CA 1
ATOM 813 C C . TYR A 1 99 ? 5.289 5.567 -5.180 1.00 88.06 99 TYR A C 1
ATOM 815 O O . TYR A 1 99 ? 5.458 5.074 -4.066 1.00 88.06 99 TYR A O 1
ATOM 823 N N . LYS A 1 100 ? 5.496 4.887 -6.309 1.00 89.50 100 LYS A N 1
ATOM 824 C CA . LYS A 1 100 ? 6.083 3.547 -6.358 1.00 89.50 100 LYS A CA 1
ATOM 825 C C . LYS A 1 100 ? 7.467 3.625 -6.981 1.00 89.50 100 LYS A C 1
ATOM 827 O O . LYS A 1 100 ? 7.611 4.089 -8.108 1.00 89.50 100 LYS A O 1
ATOM 832 N N . ILE A 1 101 ? 8.471 3.141 -6.262 1.00 83.31 101 ILE A N 1
ATOM 833 C CA . ILE A 1 101 ? 9.856 3.081 -6.730 1.00 83.31 101 ILE A CA 1
ATOM 834 C C . ILE A 1 101 ? 10.222 1.621 -6.954 1.00 83.31 101 ILE A C 1
ATOM 836 O O . ILE A 1 101 ? 10.120 0.814 -6.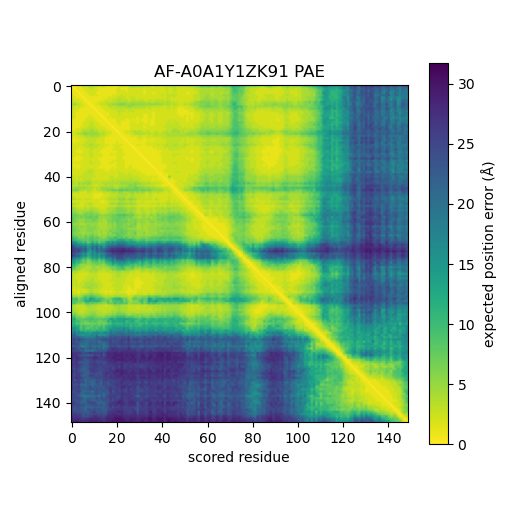034 1.00 83.31 101 ILE A O 1
ATOM 840 N N . LYS A 1 102 ? 10.683 1.294 -8.164 1.00 80.44 102 LYS A N 1
ATOM 841 C CA . LYS A 1 102 ? 11.194 -0.029 -8.539 1.00 80.44 102 LYS A CA 1
ATOM 842 C C . LYS A 1 102 ? 12.627 0.077 -9.030 1.00 80.44 102 LYS A C 1
ATOM 844 O O . LYS A 1 102 ? 12.975 1.032 -9.714 1.00 80.44 102 LYS A O 1
ATOM 849 N N . THR A 1 103 ? 13.432 -0.939 -8.743 1.00 72.38 103 THR A N 1
ATOM 850 C CA . THR A 1 103 ? 14.792 -1.051 -9.294 1.00 72.38 103 THR A CA 1
ATOM 851 C C . THR A 1 103 ? 14.805 -1.617 -10.712 1.00 72.38 103 THR A C 1
ATOM 853 O O . THR A 1 103 ? 15.770 -1.402 -11.439 1.00 72.38 103 THR A O 1
ATOM 856 N N . ARG A 1 104 ? 13.758 -2.352 -11.108 1.00 69.38 104 ARG A N 1
ATOM 857 C CA . ARG A 1 104 ? 13.623 -2.972 -12.430 1.00 69.38 104 ARG A CA 1
ATOM 858 C C . ARG A 1 104 ? 12.199 -2.813 -12.937 1.00 69.38 104 ARG A C 1
ATOM 860 O O . ARG A 1 104 ? 11.250 -3.121 -12.219 1.00 69.38 104 ARG A O 1
ATOM 867 N N . ASN A 1 105 ? 12.070 -2.383 -14.186 1.00 70.69 105 ASN A N 1
ATOM 868 C CA . ASN A 1 105 ? 10.815 -2.406 -14.925 1.00 70.69 105 ASN A CA 1
ATOM 869 C C . ASN A 1 105 ? 10.950 -3.378 -16.097 1.00 70.69 105 ASN A C 1
ATOM 871 O O . ASN A 1 105 ? 12.037 -3.582 -16.630 1.00 70.69 105 ASN A O 1
ATOM 875 N N . THR A 1 106 ? 9.844 -3.998 -16.482 1.00 66.88 106 THR A N 1
ATOM 876 C CA . THR A 1 106 ? 9.792 -4.932 -17.607 1.00 66.88 106 THR A CA 1
ATOM 877 C C . THR A 1 106 ? 8.729 -4.479 -18.584 1.00 66.88 106 THR A C 1
ATOM 879 O O . THR A 1 106 ? 7.692 -3.962 -18.172 1.00 66.88 106 THR A O 1
ATOM 882 N N . VAL A 1 107 ? 8.976 -4.708 -19.869 1.00 64.88 107 VAL A N 1
ATOM 883 C CA . VAL A 1 107 ? 8.000 -4.461 -20.931 1.00 64.88 107 VAL A CA 1
ATOM 884 C C . VAL A 1 107 ? 7.728 -5.773 -21.653 1.00 64.88 107 VAL A C 1
ATOM 886 O O . VAL A 1 107 ? 8.662 -6.498 -22.009 1.00 64.88 107 VAL A O 1
ATOM 889 N N . ASP A 1 108 ? 6.451 -6.062 -21.885 1.00 65.44 108 ASP A N 1
ATOM 890 C CA . ASP A 1 108 ? 6.039 -7.187 -22.715 1.00 65.44 108 ASP A CA 1
ATOM 891 C C . ASP A 1 108 ? 6.052 -6.756 -24.183 1.00 65.44 108 ASP A C 1
ATOM 893 O O . ASP A 1 108 ? 5.290 -5.885 -24.607 1.00 65.44 108 ASP A O 1
ATOM 897 N N . LEU A 1 109 ? 6.928 -7.365 -24.981 1.00 65.62 109 LEU A N 1
ATOM 898 C CA . LEU A 1 109 ? 6.990 -7.122 -26.420 1.00 65.62 109 LEU A CA 1
ATOM 899 C C . LEU A 1 109 ? 6.221 -8.217 -27.157 1.00 65.62 109 LEU A C 1
ATOM 901 O O . LEU A 1 109 ? 6.548 -9.400 -27.043 1.00 65.62 109 LEU A O 1
ATOM 905 N N . ARG A 1 110 ? 5.212 -7.829 -27.945 1.00 57.62 110 ARG A N 1
ATOM 906 C CA . ARG A 1 110 ? 4.491 -8.748 -28.834 1.00 57.62 110 ARG A CA 1
ATOM 907 C C . ARG A 1 110 ? 5.185 -8.812 -30.193 1.00 57.62 110 ARG A C 1
ATOM 909 O O . ARG A 1 110 ? 5.286 -7.799 -30.876 1.00 57.62 110 ARG A O 1
ATOM 916 N N . PHE A 1 111 ? 5.588 -10.005 -30.620 1.00 61.72 111 PHE A N 1
ATOM 917 C CA . PHE A 1 111 ? 6.143 -10.247 -31.955 1.00 61.72 111 PHE A CA 1
ATOM 918 C C . PHE A 1 111 ? 5.563 -11.538 -32.544 1.00 61.72 111 PHE A C 1
ATOM 920 O O . PHE A 1 111 ? 5.623 -12.591 -31.910 1.00 61.72 111 PHE A O 1
ATOM 927 N N . ASN A 1 112 ? 4.943 -11.450 -33.728 1.00 63.00 112 ASN A N 1
ATOM 928 C CA . ASN A 1 112 ? 4.288 -12.568 -34.430 1.00 63.00 112 ASN A CA 1
ATOM 929 C C . ASN A 1 112 ? 3.382 -13.442 -33.536 1.00 63.00 112 ASN A C 1
ATOM 931 O O . ASN A 1 112 ? 3.412 -14.668 -33.588 1.00 63.00 112 ASN A O 1
ATOM 935 N N . GLY A 1 113 ? 2.583 -12.805 -32.672 1.00 62.09 113 GLY A N 1
ATOM 936 C CA . GLY A 1 113 ? 1.660 -13.504 -31.767 1.00 62.09 113 GLY A CA 1
ATOM 937 C C . GLY A 1 113 ? 2.299 -14.104 -30.507 1.00 62.09 113 GLY A C 1
ATOM 938 O O . GLY A 1 113 ? 1.586 -14.717 -29.720 1.00 62.09 113 GLY A O 1
ATOM 939 N N . ARG A 1 114 ? 3.605 -13.908 -30.282 1.00 54.25 114 ARG A N 1
ATOM 940 C CA . ARG A 1 114 ? 4.336 -14.355 -29.084 1.00 54.2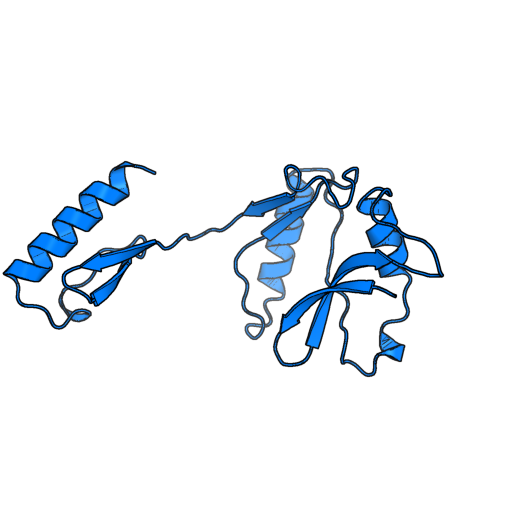5 114 ARG A CA 1
ATOM 941 C C . ARG A 1 114 ? 4.695 -13.163 -28.194 1.00 54.25 114 ARG A C 1
ATOM 943 O O . ARG A 1 114 ? 4.967 -12.079 -28.710 1.00 54.25 114 ARG A O 1
ATOM 950 N N . TYR A 1 115 ? 4.704 -13.371 -26.878 1.00 54.94 115 TYR A N 1
ATOM 951 C CA . TYR A 1 115 ? 5.095 -12.370 -25.881 1.00 54.94 115 TYR A CA 1
ATOM 952 C C . TYR A 1 115 ? 6.528 -12.634 -25.415 1.00 54.94 115 TYR A C 1
ATOM 954 O O . TYR A 1 115 ? 6.869 -13.760 -25.052 1.00 54.94 115 TYR A O 1
ATOM 962 N N . PHE A 1 116 ? 7.367 -11.603 -25.442 1.00 57.94 116 PHE A N 1
ATOM 963 C CA . PHE A 1 116 ? 8.756 -11.658 -25.004 1.00 57.94 116 PHE A CA 1
ATOM 964 C C . PHE A 1 116 ? 8.957 -10.718 -23.820 1.00 57.94 116 PHE A C 1
ATOM 966 O O . PHE A 1 116 ? 8.671 -9.525 -23.919 1.00 57.94 116 PHE A O 1
ATOM 973 N N . TYR A 1 117 ? 9.504 -11.251 -22.727 1.00 54.22 117 TYR A N 1
ATOM 974 C CA . TYR A 1 117 ? 9.948 -10.448 -21.592 1.00 54.22 117 TYR A CA 1
ATOM 975 C C . TYR A 1 117 ? 11.205 -9.665 -21.977 1.00 54.22 117 TYR A C 1
ATOM 977 O O . TYR A 1 117 ? 12.302 -10.231 -22.035 1.00 54.22 117 TYR A O 1
ATOM 985 N N . ALA A 1 118 ? 11.069 -8.362 -22.217 1.00 53.81 118 ALA A N 1
ATOM 986 C CA . ALA A 1 118 ? 12.219 -7.476 -22.312 1.00 53.81 118 ALA A CA 1
ATOM 987 C C . ALA A 1 118 ? 12.722 -7.190 -20.889 1.00 53.81 118 ALA A C 1
ATOM 989 O O . ALA A 1 118 ? 12.203 -6.321 -20.188 1.00 53.81 118 ALA A O 1
ATOM 990 N N . ARG A 1 119 ? 13.698 -7.977 -20.420 1.00 51.81 119 ARG A N 1
ATOM 991 C CA . ARG A 1 119 ? 14.546 -7.569 -19.287 1.00 51.81 119 ARG A CA 1
ATOM 992 C C . ARG A 1 119 ? 15.548 -6.522 -19.789 1.00 51.81 119 ARG A C 1
ATOM 994 O O . ARG A 1 119 ? 15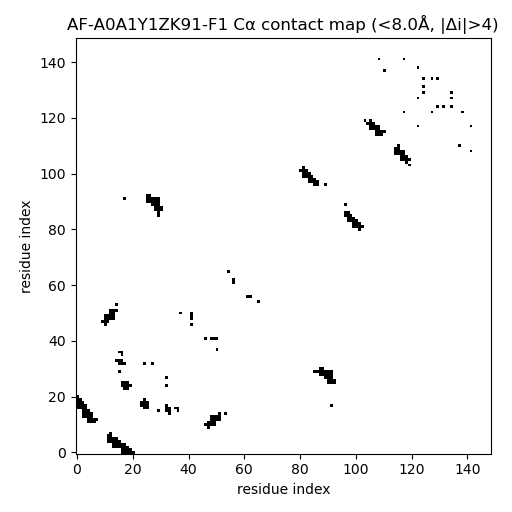.910 -6.545 -20.958 1.00 51.81 119 ARG A O 1
ATOM 1001 N N . ASP A 1 120 ? 16.111 -5.711 -18.892 1.00 48.91 120 ASP A N 1
ATOM 1002 C CA . ASP A 1 120 ? 17.227 -4.782 -19.184 1.00 48.91 120 ASP A CA 1
ATOM 1003 C C . ASP A 1 120 ? 18.481 -5.446 -19.803 1.00 48.91 120 ASP A C 1
ATOM 1005 O O . ASP A 1 120 ? 19.418 -4.771 -20.248 1.00 48.91 120 ASP A O 1
ATOM 1009 N N . HIS A 1 121 ? 18.512 -6.780 -19.849 1.00 53.53 121 HIS A N 1
ATOM 1010 C CA . HIS A 1 121 ? 19.572 -7.581 -20.438 1.00 53.53 121 HIS A CA 1
ATOM 1011 C C . HIS A 1 121 ? 19.192 -8.113 -21.819 1.00 53.53 121 HIS A C 1
ATOM 1013 O O . HIS A 1 121 ? 18.048 -8.474 -22.079 1.00 53.53 121 HIS A O 1
ATOM 1019 N N . LEU A 1 122 ? 20.209 -8.219 -22.678 1.00 58.59 122 LEU A N 1
ATOM 1020 C CA . LEU A 1 122 ? 20.140 -8.809 -24.013 1.00 58.59 122 LEU A CA 1
ATOM 1021 C C . LEU A 1 122 ? 19.292 -10.100 -24.008 1.00 58.59 122 LEU A C 1
ATOM 1023 O O . LEU A 1 122 ? 19.617 -11.042 -23.279 1.00 58.59 122 LEU A O 1
ATOM 1027 N N . ILE A 1 123 ? 18.236 -10.164 -24.830 1.00 62.56 123 ILE A N 1
ATOM 1028 C CA . ILE A 1 123 ? 17.497 -11.412 -25.084 1.00 62.56 123 ILE A CA 1
ATOM 1029 C C . ILE A 1 123 ? 18.513 -12.404 -25.649 1.00 62.56 123 ILE A C 1
ATOM 1031 O O . ILE A 1 123 ? 19.034 -12.170 -26.731 1.00 62.56 123 ILE A O 1
ATOM 1035 N N . LYS A 1 124 ? 18.849 -13.484 -24.935 1.00 67.12 124 LYS A N 1
ATOM 1036 C CA . LYS A 1 124 ? 19.832 -14.462 -25.424 1.00 67.12 124 LYS A CA 1
ATOM 1037 C C . LYS A 1 124 ? 19.186 -15.346 -26.493 1.00 67.12 124 LYS A C 1
ATOM 1039 O O . LYS A 1 124 ? 18.099 -15.876 -26.285 1.00 67.12 124 LYS A O 1
ATOM 1044 N N . LYS A 1 125 ? 19.872 -15.601 -27.613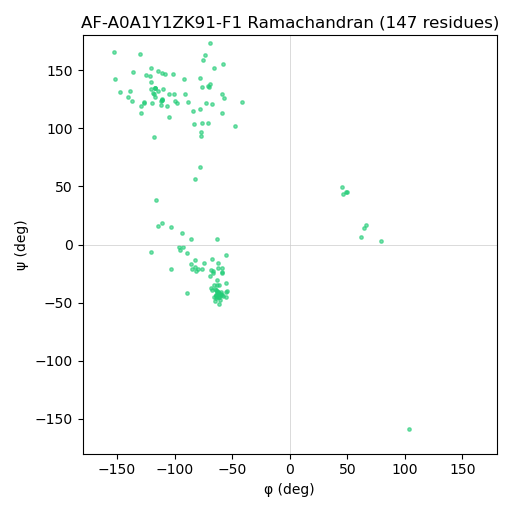 1.00 65.62 125 LYS A N 1
ATOM 1045 C CA . LYS A 1 125 ? 19.375 -16.524 -28.656 1.00 65.62 125 LYS A CA 1
ATOM 1046 C C . LYS A 1 125 ? 19.053 -17.920 -28.111 1.00 65.62 125 LYS A C 1
ATOM 1048 O O . LYS A 1 125 ? 18.119 -18.555 -28.590 1.00 65.62 125 LYS A O 1
ATOM 1053 N N . SER A 1 126 ? 19.810 -18.377 -27.113 1.00 74.06 126 SER A N 1
ATOM 1054 C CA . SER A 1 126 ? 19.612 -19.672 -26.455 1.00 74.06 126 SER A CA 1
ATOM 1055 C C . SER A 1 126 ? 18.326 -19.753 -25.630 1.00 74.06 126 SER A C 1
ATOM 1057 O O . SER A 1 126 ? 17.838 -20.851 -25.397 1.00 74.06 126 SER A O 1
ATOM 1059 N N . THR A 1 127 ? 17.753 -18.619 -25.211 1.00 66.19 127 THR A N 1
ATOM 1060 C CA . THR A 1 127 ? 16.503 -18.581 -24.436 1.00 66.19 127 THR A CA 1
ATOM 1061 C C . THR A 1 127 ? 15.261 -18.441 -25.316 1.00 66.19 127 THR A C 1
ATOM 1063 O O . THR A 1 127 ? 14.152 -18.426 -24.796 1.00 66.19 127 THR A O 1
ATOM 1066 N N . VAL A 1 128 ? 15.423 -18.326 -26.641 1.00 67.62 128 VAL A N 1
ATOM 1067 C CA . VAL A 1 128 ? 14.313 -18.177 -27.594 1.00 67.62 128 VAL A CA 1
ATOM 1068 C C . VAL A 1 128 ? 14.425 -19.187 -28.736 1.00 67.62 128 VAL A C 1
ATOM 1070 O O . VAL A 1 128 ? 15.375 -19.169 -29.526 1.00 67.62 128 VAL A O 1
ATOM 1073 N N . ASN A 1 129 ? 13.419 -20.057 -28.861 1.00 76.38 129 ASN A N 1
ATOM 1074 C CA . ASN A 1 129 ? 13.319 -21.032 -29.949 1.00 76.38 129 ASN A CA 1
ATOM 1075 C C . ASN A 1 129 ? 12.824 -20.363 -31.250 1.00 76.38 129 ASN A C 1
ATOM 1077 O O . ASN A 1 129 ? 11.694 -20.561 -31.691 1.00 76.38 129 ASN A O 1
ATOM 1081 N N . LEU A 1 130 ? 13.662 -19.485 -31.804 1.00 77.88 130 LEU A N 1
ATOM 1082 C CA . LEU A 1 130 ? 13.420 -18.717 -33.031 1.00 77.88 130 LEU A CA 1
ATOM 1083 C C . LEU A 1 130 ? 14.490 -19.016 -34.094 1.00 77.88 130 LEU A C 1
ATOM 1085 O O . LEU A 1 130 ? 15.637 -19.284 -33.728 1.00 77.88 130 LEU A O 1
ATOM 1089 N N . PRO A 1 131 ? 14.189 -18.899 -35.394 1.00 84.25 131 PRO A N 1
ATOM 1090 C CA . PRO A 1 131 ? 15.206 -18.767 -36.434 1.00 84.25 131 PRO A CA 1
ATOM 1091 C C . PRO A 1 131 ? 16.117 -17.549 -36.195 1.00 84.25 131 PRO A C 1
ATOM 1093 O O . PRO A 1 131 ? 15.737 -16.583 -35.532 1.00 84.25 131 PRO A O 1
ATOM 1096 N N . PHE A 1 132 ? 17.342 -17.574 -36.730 1.00 77.44 132 PHE A N 1
ATOM 1097 C CA . PHE A 1 132 ? 18.301 -16.475 -36.538 1.00 77.44 132 PHE A CA 1
ATOM 1098 C C . PHE A 1 132 ? 17.819 -15.145 -37.150 1.00 77.44 132 PHE A C 1
ATOM 1100 O O . PHE A 1 132 ? 18.046 -14.088 -36.564 1.00 77.44 132 PHE A O 1
ATOM 1107 N N . SER A 1 133 ? 17.114 -15.200 -38.285 1.00 80.69 133 SER A N 1
ATOM 1108 C CA . SER A 1 133 ? 16.500 -14.036 -38.940 1.00 80.69 133 SER A CA 1
ATOM 1109 C C . SER A 1 133 ? 15.460 -13.356 -38.046 1.00 80.69 133 SER A C 1
ATOM 1111 O O . SER A 1 133 ? 15.579 -12.165 -37.774 1.00 80.69 133 SER A O 1
ATOM 1113 N N . GLU A 1 134 ? 14.511 -14.124 -37.506 1.00 78.75 134 GLU A N 1
ATOM 1114 C CA . GLU A 1 134 ? 13.481 -13.617 -36.588 1.00 78.75 134 GLU A CA 1
ATOM 1115 C C . GLU A 1 134 ? 14.086 -13.081 -35.286 1.00 78.75 134 GLU A C 1
ATOM 1117 O O . GLU A 1 134 ? 13.687 -12.033 -34.786 1.00 78.75 134 GLU A O 1
ATOM 1122 N N . TYR A 1 135 ? 15.104 -13.756 -34.744 1.00 76.88 135 TYR A N 1
ATOM 1123 C CA . TYR A 1 135 ? 15.818 -13.264 -33.567 1.00 76.88 135 TYR A CA 1
ATOM 1124 C C . TYR A 1 135 ? 16.464 -11.891 -33.808 1.00 76.88 135 TYR A C 1
ATOM 1126 O O . TYR A 1 135 ? 16.392 -11.017 -32.945 1.00 76.88 135 TYR A O 1
ATOM 1134 N N . LYS A 1 136 ? 17.062 -11.675 -34.988 1.00 77.75 136 LYS A N 1
ATOM 1135 C CA . LYS A 1 136 ? 17.663 -10.387 -35.356 1.00 77.75 136 LYS A CA 1
ATOM 1136 C C . LYS A 1 136 ? 16.614 -9.272 -35.400 1.00 77.75 136 LYS A C 1
ATOM 1138 O O . LYS A 1 136 ? 16.884 -8.179 -34.905 1.00 77.75 136 LYS A O 1
ATOM 1143 N N . GLU A 1 137 ? 15.422 -9.549 -35.926 1.00 78.62 137 GLU A N 1
ATOM 1144 C CA . GLU A 1 137 ? 14.303 -8.597 -35.930 1.00 78.62 137 GLU A CA 1
ATOM 1145 C C . GLU A 1 137 ? 13.826 -8.264 -34.514 1.00 78.62 137 GLU A C 1
ATOM 1147 O O . GLU A 1 137 ? 13.713 -7.086 -34.168 1.00 78.62 137 GLU A O 1
ATOM 1152 N N . VAL A 1 138 ? 13.645 -9.273 -33.656 1.00 72.81 138 VAL A N 1
ATOM 1153 C CA . VAL A 1 138 ? 13.280 -9.076 -32.242 1.00 72.81 138 VAL A CA 1
ATOM 1154 C C . VAL A 1 138 ? 14.313 -8.201 -31.522 1.00 72.81 138 VAL A C 1
ATOM 1156 O O . VAL A 1 138 ? 13.942 -7.262 -30.815 1.00 72.81 138 VAL A O 1
ATOM 1159 N N . CYS A 1 139 ? 15.612 -8.441 -31.733 1.00 71.62 139 CYS A N 1
ATOM 1160 C CA . CYS A 1 139 ? 16.671 -7.611 -31.158 1.00 71.62 139 CYS A CA 1
ATOM 1161 C C . CYS A 1 139 ? 16.638 -6.162 -31.671 1.00 71.62 139 CYS A C 1
ATOM 1163 O O . CYS A 1 139 ? 16.835 -5.241 -30.876 1.00 71.62 139 CYS A O 1
ATOM 1165 N N . LEU A 1 140 ? 16.377 -5.944 -32.965 1.00 74.50 140 LEU A N 1
ATOM 1166 C CA . LEU A 1 140 ? 16.259 -4.604 -33.554 1.00 74.50 140 LEU A CA 1
ATOM 1167 C C . LEU A 1 140 ? 15.064 -3.834 -32.979 1.00 74.50 140 LEU A C 1
ATOM 1169 O O . LEU A 1 140 ? 15.203 -2.665 -32.620 1.00 74.50 140 LEU A O 1
ATOM 1173 N N . HIS A 1 141 ? 13.909 -4.487 -32.839 1.00 69.62 141 HIS A N 1
ATOM 1174 C CA . HIS A 1 141 ? 12.732 -3.891 -32.204 1.00 69.62 141 HIS A CA 1
ATOM 1175 C C . HIS A 1 141 ? 12.987 -3.569 -30.730 1.00 69.62 141 HIS A C 1
ATOM 1177 O O . HIS A 1 141 ? 12.710 -2.455 -30.292 1.00 69.62 141 HIS A O 1
ATOM 1183 N N . HIS A 1 142 ? 13.604 -4.488 -29.985 1.00 68.50 142 HIS A N 1
ATOM 1184 C CA . HIS A 1 142 ? 14.007 -4.245 -28.601 1.00 68.50 142 HIS A CA 1
ATOM 1185 C C . HIS A 1 142 ? 14.913 -3.007 -28.465 1.00 68.50 142 HIS A C 1
ATOM 1187 O O . HIS A 1 142 ? 14.694 -2.172 -27.592 1.00 68.50 142 HIS A O 1
ATOM 1193 N N . HIS A 1 143 ? 15.914 -2.845 -29.340 1.00 66.25 143 HIS A N 1
ATOM 1194 C CA . HIS A 1 143 ? 16.816 -1.684 -29.297 1.00 66.25 143 HIS A CA 1
ATOM 1195 C C . HIS A 1 143 ? 16.101 -0.365 -29.606 1.00 66.25 143 HIS A C 1
ATOM 1197 O O . HIS A 1 143 ? 16.418 0.646 -28.986 1.00 66.25 143 HIS A O 1
ATOM 1203 N N . LYS A 1 144 ? 15.107 -0.369 -30.506 1.00 65.62 144 LYS A N 1
ATOM 1204 C CA . LYS A 1 144 ? 14.280 0.820 -30.760 1.00 65.62 144 LYS A CA 1
ATOM 1205 C C . LYS A 1 144 ? 13.534 1.267 -29.506 1.00 65.62 144 LYS A C 1
ATOM 1207 O O . LYS A 1 144 ? 13.518 2.455 -29.229 1.00 65.62 144 LYS A O 1
ATOM 1212 N N . HIS A 1 145 ? 12.964 0.338 -28.740 1.00 59.09 145 HIS A N 1
ATOM 1213 C CA . HIS A 1 145 ? 12.186 0.668 -27.541 1.00 59.09 145 HIS A CA 1
ATOM 1214 C C . HIS A 1 145 ? 13.041 0.986 -26.307 1.00 59.09 145 HIS A C 1
ATOM 1216 O O . HIS A 1 145 ? 12.569 1.685 -25.417 1.00 59.09 145 HIS A O 1
ATOM 1222 N N . LYS A 1 146 ? 14.305 0.544 -26.266 1.00 58.06 146 LYS A N 1
ATOM 1223 C CA . LYS A 1 146 ? 15.239 0.879 -25.179 1.00 58.06 146 LYS A CA 1
ATOM 1224 C C . LYS A 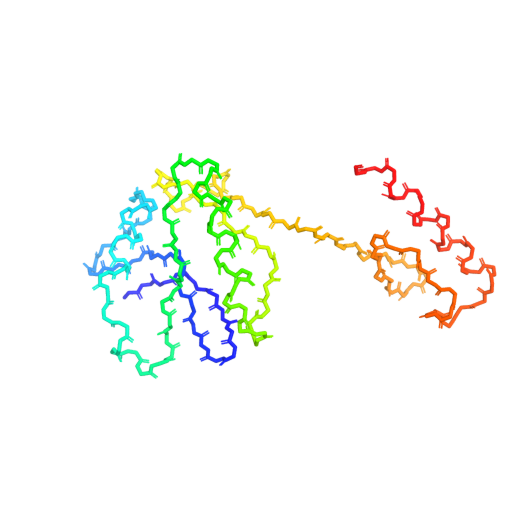1 146 ? 15.659 2.358 -25.171 1.00 58.06 146 LYS A C 1
ATOM 1226 O O . LYS A 1 146 ? 15.970 2.881 -24.113 1.00 58.06 146 LYS A O 1
ATOM 1231 N N . ASN A 1 147 ? 15.650 3.031 -26.324 1.00 47.78 147 ASN A N 1
ATOM 1232 C CA . ASN A 1 147 ? 16.101 4.425 -26.461 1.00 47.78 147 ASN A CA 1
ATOM 1233 C C . ASN A 1 147 ? 15.020 5.482 -26.144 1.00 47.78 147 ASN A C 1
ATOM 1235 O O . ASN A 1 147 ? 15.268 6.667 -26.344 1.00 47.78 147 ASN A O 1
ATOM 1239 N N . PHE A 1 148 ? 13.827 5.074 -25.694 1.00 40.56 148 PHE A N 1
ATOM 1240 C CA . PHE A 1 148 ? 12.715 5.976 -25.348 1.00 40.56 148 PHE A CA 1
ATOM 1241 C C . PHE A 1 148 ? 12.407 6.015 -23.839 1.00 40.56 148 PHE A C 1
ATOM 1243 O O . PHE A 1 148 ? 11.312 6.425 -23.455 1.00 40.56 148 PHE A O 1
ATOM 1250 N N . ILE A 1 149 ? 13.350 5.585 -22.994 1.00 37.38 149 ILE A N 1
ATOM 1251 C CA . ILE A 1 149 ? 13.271 5.657 -21.525 1.00 37.38 149 ILE A CA 1
ATOM 1252 C C . ILE A 1 149 ? 14.410 6.536 -21.017 1.00 37.38 149 ILE A C 1
ATOM 1254 O O . ILE A 1 149 ? 15.552 6.312 -21.477 1.00 37.38 149 ILE A O 1
#

Nearest PDB structures (foldseek):
  8ipb-assembly1_KB  TM=2.040E-01  e=5.689E+00  Triticum aestivum

pLDDT: mean 79.96, std 15.25, range [37.38, 97.44]

Secondary structure (DSSP, 8-state):
-EEEEEEETTEEEEEEEEEETTEE-TTS-HHHHHHHHHTS-GGGGTTSB---------SHHHHHHHHHHHHHS--TTS----EEEE-TT--TT-GGGEEEE-S---EEEEETTEEEEE-SS---GGGS---HHHHHHHHHHHHHHHTT-

Foldseek 3Di:
DDFDFDDDPQATEGPFDQDDPNDGCLAFFRLVRVVVVVPDDPVVVVRNYDYDDDDDDPDPVSVVVVVVVCVVVDPVPDDDQADWDADRGDGNVPCVRIDGDGPWDWDWDDDPNDTDTDGVDDPDPVNDPDDPVSSVVVRVVSVVVVVPD